Protein AF-A0A7T6VRD3-F1 (afdb_monomer_lite)

Foldseek 3Di:
DVPPVVVVVVVVVVVVVVVVQVVVLVVVVVVVVVVLVVQVVLLKEKEKEALFKAWCDFPNHGWAWDDPVVVLQFPPHPPRITMTMDRHQFRQKTWMWTDPPDPLVDPPPTDTDIDGDGGGGSWYKYWYWDDPDSHDIDIDIDTCRVVRPRPSDD

pLDDT: mean 72.75, std 12.34, range [33.41, 88.94]

Radius of gyration: 21.98 Å; chains: 1; bounding box: 69×28×55 Å

Secondary structure (DSSP, 8-state):
--HHHHHHHHHHHHHHHHHHHHHHHHHHHHHHHHHHHHHHHTT-EEEEE-TTEEEEEETTBPPEEPPHHHHTTBTTS-TT-EEEEES-SEEEEEEEEE-S-S--SS----PPEEEEEE--TT-EEEEEEEEEETTEEEEEEEE-TTT--B----

Sequence (154 aa):
MADSNIMNIISIAFVAILTIYAYSKYDKRHKERKRLSKIEDEKICYLFSNAYVNILSINGKIPVPMIKDDFDVFTKIPDKSKGYIFEYTNVLELKYQYVELHALKKSVQTDEITSIYTVKPGHVYYIYGEDKNDSELSLKFKDITKETKIKKGE

Structure (mmCIF, N/CA/C/O backbone):
data_AF-A0A7T6VRD3-F1
#
_entry.id   AF-A0A7T6VRD3-F1
#
loop_
_atom_site.group_PDB
_atom_site.id
_atom_site.type_symbol
_atom_site.label_atom_id
_atom_site.label_alt_id
_atom_site.label_comp_id
_atom_site.label_asym_id
_atom_site.label_entity_id
_atom_site.label_seq_id
_atom_site.pdbx_PDB_ins_code
_atom_site.Cartn_x
_atom_site.Cartn_y
_atom_site.Cartn_z
_atom_site.occupancy
_atom_site.B_iso_or_equiv
_atom_site.auth_seq_id
_atom_site.auth_comp_id
_atom_site.auth_asym_id
_atom_site.auth_atom_id
_atom_site.pdbx_PDB_model_num
ATOM 1 N N . MET A 1 1 ? 53.325 -15.157 -25.709 1.00 48.88 1 MET A N 1
ATOM 2 C CA . MET A 1 1 ? 52.532 -14.764 -26.905 1.00 48.88 1 MET A CA 1
ATOM 3 C C . MET A 1 1 ? 51.113 -15.347 -26.880 1.00 48.88 1 MET A C 1
ATOM 5 O O . MET A 1 1 ? 50.438 -15.319 -27.900 1.00 48.88 1 MET A O 1
ATOM 9 N N . ALA A 1 2 ? 50.616 -15.809 -25.725 1.00 51.41 2 ALA A N 1
ATOM 10 C CA . ALA A 1 2 ? 49.205 -16.175 -25.561 1.00 51.41 2 ALA A CA 1
ATOM 11 C C . ALA A 1 2 ? 48.356 -14.989 -25.045 1.00 51.41 2 ALA A C 1
ATOM 13 O O . ALA A 1 2 ? 47.147 -15.103 -24.892 1.00 51.41 2 ALA A O 1
ATOM 14 N N . ASP A 1 3 ? 48.971 -13.827 -24.813 1.00 54.84 3 ASP A N 1
ATOM 15 C CA . ASP A 1 3 ? 48.445 -12.868 -23.835 1.00 54.84 3 ASP A CA 1
ATOM 16 C C . ASP A 1 3 ? 47.630 -11.712 -24.436 1.00 54.84 3 ASP A C 1
ATOM 18 O O . ASP A 1 3 ? 46.764 -11.159 -23.768 1.00 54.84 3 ASP A O 1
ATOM 22 N N . SER A 1 4 ? 47.844 -11.364 -25.710 1.00 62.62 4 SER A N 1
ATOM 23 C CA . SER A 1 4 ? 47.163 -10.222 -26.352 1.00 62.62 4 SER A CA 1
ATOM 24 C C . SER A 1 4 ? 45.758 -10.575 -26.859 1.00 62.62 4 SER A C 1
ATOM 26 O O . SER A 1 4 ? 44.786 -9.871 -26.581 1.00 62.62 4 SER A O 1
ATOM 28 N N . ASN A 1 5 ? 45.613 -11.714 -27.543 1.00 67.12 5 ASN A N 1
ATOM 29 C CA . ASN A 1 5 ? 44.331 -12.115 -28.131 1.00 67.12 5 ASN A CA 1
ATOM 30 C C . ASN A 1 5 ? 43.301 -12.528 -27.071 1.00 67.12 5 ASN A C 1
ATOM 32 O O . ASN A 1 5 ? 42.126 -12.196 -27.207 1.00 67.12 5 ASN A O 1
ATOM 36 N N . ILE A 1 6 ? 43.732 -13.190 -25.992 1.00 72.12 6 ILE A N 1
ATOM 37 C CA . ILE A 1 6 ? 42.845 -13.573 -24.885 1.00 72.12 6 ILE A CA 1
ATOM 38 C C . ILE A 1 6 ? 42.374 -12.325 -24.117 1.00 72.12 6 ILE A C 1
ATOM 40 O O . ILE A 1 6 ? 41.178 -12.192 -23.856 1.00 72.12 6 ILE A O 1
ATOM 44 N N . MET A 1 7 ? 43.262 -11.361 -23.837 1.00 70.12 7 MET A N 1
ATOM 45 C CA . MET A 1 7 ? 42.871 -10.086 -23.214 1.00 70.12 7 MET A CA 1
ATOM 46 C C . MET A 1 7 ? 41.924 -9.251 -24.086 1.00 70.12 7 MET A C 1
ATOM 48 O O . MET A 1 7 ? 40.991 -8.643 -23.556 1.00 70.12 7 MET A O 1
ATOM 52 N N . ASN A 1 8 ? 42.102 -9.253 -25.410 1.00 73.62 8 ASN A N 1
ATOM 53 C CA . ASN A 1 8 ? 41.192 -8.566 -26.329 1.00 73.62 8 ASN A CA 1
ATOM 54 C C . ASN A 1 8 ? 39.789 -9.190 -26.319 1.00 73.62 8 ASN A C 1
ATOM 56 O O . ASN A 1 8 ? 38.796 -8.464 -26.265 1.00 73.62 8 ASN A O 1
ATOM 60 N N . ILE A 1 9 ? 39.691 -10.523 -26.298 1.00 79.56 9 ILE A N 1
ATOM 61 C CA . ILE A 1 9 ? 38.403 -11.231 -26.230 1.00 79.56 9 ILE A CA 1
ATOM 62 C C . ILE A 1 9 ? 37.687 -10.946 -24.902 1.00 79.56 9 ILE A C 1
ATOM 64 O O . ILE A 1 9 ? 36.496 -10.636 -24.904 1.00 79.56 9 ILE A O 1
ATOM 68 N N . ILE A 1 10 ? 38.408 -10.983 -23.776 1.00 79.56 10 ILE A N 1
ATOM 69 C CA . ILE A 1 10 ? 37.845 -10.662 -22.453 1.00 79.56 10 ILE A CA 1
ATOM 70 C C . ILE A 1 10 ? 37.359 -9.207 -22.404 1.00 79.56 10 ILE A C 1
ATOM 72 O O . ILE A 1 10 ? 36.267 -8.941 -21.903 1.00 79.56 10 ILE A O 1
ATOM 76 N N . SER A 1 11 ? 38.121 -8.270 -22.974 1.00 77.69 11 SER A N 1
ATOM 77 C CA . SER A 1 11 ? 37.747 -6.850 -23.014 1.00 77.69 11 SER A CA 1
ATOM 78 C C . SER A 1 11 ? 36.477 -6.610 -23.836 1.00 77.69 11 SER A C 1
ATOM 80 O O . SER A 1 11 ? 35.586 -5.884 -23.399 1.00 77.69 11 SER A O 1
ATOM 82 N N . ILE A 1 12 ? 36.346 -7.268 -24.992 1.00 82.75 12 ILE A N 1
ATOM 83 C CA . ILE A 1 12 ? 35.141 -7.187 -25.832 1.00 82.75 12 ILE A CA 1
ATOM 84 C C . ILE A 1 12 ? 33.927 -7.778 -25.101 1.00 82.75 12 ILE A C 1
ATOM 86 O O . ILE A 1 12 ? 32.861 -7.159 -25.080 1.00 82.75 12 ILE A O 1
ATOM 90 N N . ALA A 1 13 ? 34.087 -8.938 -24.456 1.00 82.38 13 ALA A N 1
ATOM 91 C CA . ALA A 1 13 ? 33.021 -9.565 -23.678 1.00 82.38 13 ALA A CA 1
ATOM 92 C C . ALA A 1 13 ? 32.569 -8.677 -22.505 1.00 82.38 13 ALA A C 1
ATOM 94 O O . ALA A 1 13 ? 31.371 -8.515 -22.275 1.00 82.38 13 ALA A O 1
ATOM 95 N N . PHE A 1 14 ? 33.512 -8.038 -21.809 1.00 85.19 14 PHE A N 1
ATOM 96 C CA . PHE A 1 14 ? 33.220 -7.116 -20.715 1.00 85.19 14 PHE A CA 1
ATOM 97 C C . PHE A 1 14 ? 32.409 -5.901 -21.185 1.00 85.19 14 PHE A C 1
ATOM 99 O O . PHE A 1 14 ? 31.392 -5.571 -20.575 1.00 85.19 14 PHE A O 1
ATOM 106 N N . VAL A 1 15 ? 32.795 -5.280 -22.306 1.00 86.81 15 VAL A N 1
ATOM 107 C CA . VAL A 1 15 ? 32.062 -4.145 -22.895 1.00 86.81 15 VAL A CA 1
ATOM 108 C C . VAL A 1 15 ? 30.662 -4.559 -23.350 1.00 86.81 15 VAL A C 1
ATOM 110 O O . VAL A 1 15 ? 29.703 -3.822 -23.117 1.00 86.81 15 VAL A O 1
ATOM 113 N N . ALA A 1 16 ? 30.503 -5.745 -23.941 1.00 83.12 16 ALA A N 1
ATOM 114 C CA . ALA A 1 16 ? 29.194 -6.246 -24.355 1.00 83.12 16 ALA A CA 1
ATOM 115 C C . ALA A 1 16 ? 28.259 -6.462 -23.150 1.00 83.12 16 ALA A C 1
ATOM 117 O O . ALA A 1 16 ? 27.119 -5.994 -23.165 1.00 83.12 16 ALA A O 1
ATOM 118 N N . ILE A 1 17 ? 28.758 -7.081 -22.073 1.00 86.12 17 ILE A N 1
ATOM 119 C CA . ILE A 1 17 ? 28.008 -7.275 -20.821 1.00 86.12 17 ILE A CA 1
ATOM 120 C C . ILE A 1 17 ? 27.611 -5.925 -20.211 1.00 86.12 17 ILE A C 1
ATOM 122 O O . ILE A 1 17 ? 26.452 -5.737 -19.840 1.00 86.12 17 ILE A O 1
ATOM 126 N N . LEU A 1 18 ? 28.536 -4.961 -20.162 1.00 85.69 18 LEU A N 1
ATOM 127 C CA . LEU A 1 18 ? 28.272 -3.607 -19.663 1.00 85.69 18 LEU A CA 1
ATOM 128 C C . LEU A 1 18 ? 27.200 -2.883 -20.478 1.00 85.69 18 LEU A C 1
ATOM 130 O O . LEU A 1 18 ? 26.347 -2.203 -19.912 1.00 85.69 18 LEU A O 1
ATOM 134 N N . THR A 1 19 ? 27.228 -3.047 -21.799 1.00 83.69 19 THR A N 1
ATOM 135 C CA . THR A 1 19 ? 26.274 -2.407 -22.710 1.00 83.69 19 THR A CA 1
ATOM 136 C C . THR A 1 19 ? 24.874 -3.003 -22.550 1.00 83.69 19 THR A C 1
ATOM 138 O O . THR A 1 19 ? 23.900 -2.259 -22.433 1.00 83.69 19 THR A O 1
ATOM 141 N N . ILE A 1 20 ? 24.763 -4.334 -22.461 1.00 84.00 20 ILE A N 1
ATOM 142 C CA . ILE A 1 20 ? 23.495 -5.039 -22.201 1.00 84.00 20 ILE A CA 1
ATOM 143 C C . ILE A 1 20 ? 22.928 -4.635 -20.836 1.00 84.00 20 ILE A C 1
ATOM 145 O O . ILE A 1 20 ? 21.739 -4.334 -20.711 1.00 84.00 20 ILE A O 1
ATOM 149 N N . TYR A 1 21 ? 23.785 -4.572 -19.818 1.00 78.88 21 TYR A N 1
ATOM 150 C CA . TYR A 1 21 ? 23.412 -4.127 -18.482 1.00 78.88 21 TYR A CA 1
ATOM 151 C C . TYR A 1 21 ? 22.907 -2.676 -18.482 1.00 78.88 21 TYR A C 1
ATOM 153 O O . TYR A 1 21 ? 21.831 -2.391 -17.953 1.00 78.88 21 TYR A O 1
ATOM 161 N N . ALA A 1 22 ? 23.625 -1.765 -19.146 1.00 75.88 22 ALA A N 1
ATOM 162 C CA . ALA A 1 22 ? 23.220 -0.368 -19.273 1.00 75.88 22 ALA A CA 1
ATOM 163 C C . ALA A 1 22 ? 21.878 -0.212 -20.010 1.00 75.88 22 ALA A C 1
ATOM 165 O O . ALA A 1 22 ? 21.032 0.573 -19.577 1.00 75.88 22 ALA A O 1
ATOM 166 N N . TYR A 1 23 ? 21.654 -0.982 -21.080 1.00 77.62 23 TYR A N 1
ATOM 167 C CA . TYR A 1 23 ? 20.402 -0.961 -21.838 1.00 77.62 23 TYR A CA 1
ATOM 168 C C . TYR A 1 23 ? 19.214 -1.475 -21.013 1.00 77.62 23 TYR A C 1
ATOM 170 O O . TYR A 1 23 ? 18.180 -0.811 -20.935 1.00 77.62 23 TYR A O 1
ATOM 178 N N . SER A 1 24 ? 19.380 -2.603 -20.317 1.00 70.88 24 SER A N 1
ATOM 179 C CA . SER A 1 24 ? 18.368 -3.162 -19.408 1.00 70.88 24 SER A CA 1
ATOM 180 C C . SER A 1 24 ? 17.965 -2.159 -18.317 1.00 70.88 24 SER A C 1
ATOM 182 O O . SER A 1 24 ? 16.782 -1.905 -18.066 1.00 70.88 24 SER A O 1
ATOM 184 N N . LYS A 1 25 ? 18.960 -1.491 -17.725 1.00 69.94 25 LYS A N 1
ATOM 185 C CA . LYS A 1 25 ? 18.766 -0.441 -16.720 1.00 69.94 25 LYS A CA 1
ATOM 186 C C . LYS A 1 25 ? 18.027 0.781 -17.276 1.00 69.94 25 LYS A C 1
ATOM 188 O O . LYS A 1 25 ? 17.242 1.401 -16.554 1.00 69.94 25 LYS A O 1
ATOM 193 N N . TYR A 1 26 ? 18.272 1.144 -18.536 1.00 75.00 26 TYR A N 1
ATOM 194 C CA . TYR A 1 26 ? 17.609 2.263 -19.205 1.00 75.00 26 TYR A CA 1
ATOM 195 C C . TYR A 1 26 ? 16.128 1.975 -19.492 1.00 75.00 26 TYR A C 1
ATOM 197 O O . TYR A 1 26 ? 15.276 2.771 -19.092 1.00 75.00 26 TYR A O 1
ATOM 205 N N . ASP A 1 27 ? 15.804 0.831 -20.107 1.00 74.94 27 ASP A N 1
ATOM 206 C CA . ASP A 1 27 ? 14.417 0.444 -20.422 1.00 74.94 27 ASP A CA 1
ATOM 207 C C . ASP A 1 27 ? 13.551 0.370 -19.151 1.00 74.94 27 ASP A C 1
ATOM 209 O O . ASP A 1 27 ? 12.445 0.917 -19.091 1.00 74.94 27 ASP A O 1
ATOM 213 N N . LYS A 1 28 ? 14.110 -0.191 -18.070 1.00 59.72 28 LYS A N 1
ATOM 214 C CA . LYS A 1 28 ? 13.456 -0.243 -16.757 1.00 59.72 28 LYS A CA 1
ATOM 215 C C . LYS A 1 28 ? 13.123 1.152 -16.209 1.00 59.72 28 LYS A C 1
ATOM 217 O O . LYS A 1 28 ? 11.994 1.385 -15.779 1.00 59.72 28 LYS A O 1
ATOM 222 N N . ARG A 1 29 ? 14.063 2.105 -16.280 1.00 62.47 29 ARG A N 1
ATOM 223 C CA . ARG A 1 29 ? 13.857 3.500 -15.828 1.00 62.47 29 ARG A CA 1
ATOM 224 C C . ARG A 1 29 ? 12.836 4.255 -16.681 1.00 62.47 29 ARG A C 1
ATOM 226 O O . ARG A 1 29 ? 12.087 5.076 -16.153 1.00 62.47 29 ARG A O 1
ATOM 233 N N . HIS A 1 30 ? 12.798 4.003 -17.989 1.00 71.25 30 HIS A N 1
ATOM 234 C CA . HIS A 1 30 ? 11.825 4.630 -18.882 1.00 71.25 30 HIS A CA 1
ATOM 235 C C . HIS A 1 30 ? 10.398 4.130 -18.595 1.00 71.25 30 HIS A C 1
ATOM 237 O O . HIS A 1 30 ? 9.467 4.930 -18.487 1.00 71.25 30 HIS A O 1
ATOM 243 N N . LYS A 1 31 ? 10.229 2.817 -18.386 1.00 63.91 31 LYS A N 1
ATOM 244 C CA . LYS A 1 31 ? 8.955 2.214 -17.960 1.00 63.91 31 LYS A CA 1
ATOM 245 C C . LYS A 1 31 ? 8.492 2.739 -16.598 1.00 63.91 31 LYS A C 1
ATOM 247 O O . LYS A 1 31 ? 7.319 3.064 -16.451 1.00 63.91 31 LYS A O 1
ATOM 252 N N . GLU A 1 32 ? 9.405 2.895 -15.639 1.00 57.84 32 GLU A N 1
ATOM 253 C CA . GLU A 1 32 ? 9.122 3.448 -14.307 1.00 57.84 32 GLU A CA 1
ATOM 254 C C . GLU A 1 32 ? 8.623 4.898 -14.366 1.00 57.84 32 GLU A C 1
ATOM 256 O O . GLU A 1 32 ? 7.583 5.207 -13.790 1.00 57.84 32 GLU A O 1
ATOM 261 N N . ARG A 1 33 ? 9.301 5.782 -15.114 1.00 65.75 33 ARG A N 1
ATOM 262 C CA . ARG A 1 33 ? 8.838 7.168 -15.314 1.00 65.75 33 ARG A CA 1
ATOM 263 C C . ARG A 1 33 ? 7.472 7.227 -15.984 1.00 65.75 33 ARG A C 1
ATOM 265 O O . ARG A 1 33 ? 6.625 7.998 -15.553 1.00 65.75 33 ARG A O 1
ATOM 272 N N . LYS A 1 34 ? 7.243 6.398 -17.007 1.00 69.12 34 LYS A N 1
ATOM 273 C CA . LYS A 1 34 ? 5.940 6.309 -17.676 1.00 69.12 34 LYS A CA 1
ATOM 274 C C . LYS A 1 34 ? 4.851 5.813 -16.720 1.00 69.12 34 LYS A C 1
ATOM 276 O O . LYS A 1 34 ? 3.730 6.299 -16.789 1.00 69.12 34 LYS A O 1
ATOM 281 N N . ARG A 1 35 ? 5.180 4.888 -15.808 1.00 63.12 35 ARG A N 1
ATOM 282 C CA . ARG A 1 35 ? 4.263 4.415 -14.763 1.00 63.12 35 ARG A CA 1
ATOM 283 C C . ARG A 1 35 ? 3.969 5.511 -13.739 1.00 63.12 35 ARG A C 1
ATOM 285 O O . ARG A 1 35 ? 2.804 5.728 -13.464 1.00 63.12 35 ARG A O 1
ATOM 292 N N . LEU A 1 36 ? 4.979 6.214 -13.217 1.00 60.19 36 LEU A N 1
ATOM 293 C CA . LEU A 1 36 ? 4.793 7.333 -12.278 1.00 60.19 36 LEU A CA 1
ATOM 294 C C . LEU A 1 36 ? 3.994 8.482 -12.899 1.00 60.19 36 LEU A C 1
ATOM 296 O O . LEU A 1 36 ? 3.086 8.980 -12.251 1.00 60.19 36 LEU A O 1
ATOM 300 N N . SER A 1 37 ? 4.252 8.814 -14.168 1.00 66.31 37 SER A N 1
ATOM 301 C CA . SER A 1 37 ? 3.412 9.744 -14.933 1.00 66.31 37 SER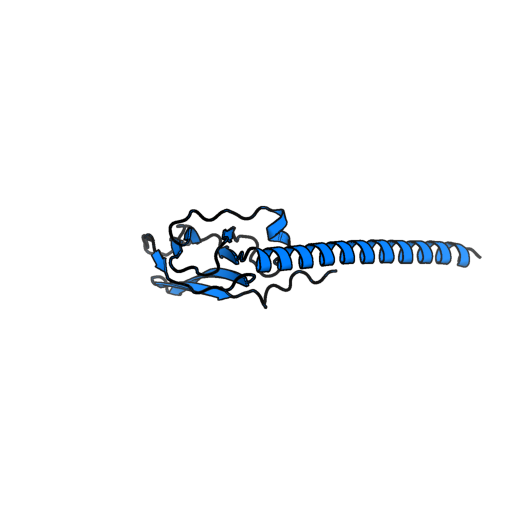 A CA 1
ATOM 302 C C . SER A 1 37 ? 1.981 9.234 -14.988 1.00 66.31 37 SER A C 1
ATOM 304 O O . SER A 1 37 ? 1.088 9.928 -14.542 1.00 66.31 37 SER A O 1
ATOM 306 N N . LYS A 1 38 ? 1.763 7.981 -15.410 1.00 68.75 38 LYS A N 1
ATOM 307 C CA . LYS A 1 38 ? 0.424 7.381 -15.447 1.00 68.75 38 LYS A CA 1
ATOM 308 C C . LYS A 1 38 ? -0.264 7.413 -14.076 1.00 68.75 38 LYS A C 1
ATOM 310 O O . LYS A 1 38 ? -1.455 7.648 -14.011 1.00 68.75 38 LYS A O 1
ATOM 315 N N . ILE A 1 39 ? 0.468 7.206 -12.986 1.00 66.69 39 ILE A N 1
ATOM 316 C CA . ILE A 1 39 ? -0.048 7.251 -11.610 1.00 66.69 39 ILE A CA 1
ATOM 317 C C . ILE A 1 39 ? -0.428 8.676 -11.196 1.00 66.69 39 ILE A C 1
ATOM 319 O O . ILE A 1 39 ? -1.446 8.857 -10.536 1.00 66.69 39 ILE A O 1
ATOM 323 N N . GLU A 1 40 ? 0.378 9.676 -11.549 1.00 66.12 40 GLU A N 1
ATOM 324 C CA . GLU A 1 40 ? 0.062 11.088 -11.311 1.00 66.12 40 GLU A CA 1
ATOM 325 C C . GLU A 1 40 ? -1.123 11.541 -12.181 1.00 66.12 40 GLU A C 1
ATOM 327 O O . GLU A 1 40 ? -2.046 12.180 -11.673 1.00 66.12 40 GLU A O 1
ATOM 332 N N . ASP A 1 41 ? -1.141 11.126 -13.449 1.00 73.25 41 ASP A N 1
ATOM 333 C CA . ASP A 1 41 ? -2.184 11.403 -14.439 1.00 73.25 41 ASP A CA 1
ATOM 334 C C . ASP A 1 41 ? -3.522 10.754 -14.035 1.00 73.25 41 ASP A C 1
ATOM 336 O O . ASP A 1 41 ? -4.573 11.396 -14.066 1.00 73.25 41 ASP A O 1
ATOM 340 N N . GLU A 1 42 ? -3.484 9.493 -13.592 1.00 73.75 42 GLU A N 1
ATOM 341 C CA . GLU A 1 42 ? -4.647 8.709 -13.147 1.00 73.75 42 GLU A CA 1
ATOM 342 C C . GLU A 1 42 ? -4.935 8.863 -11.643 1.00 73.75 42 GLU A C 1
ATOM 344 O O 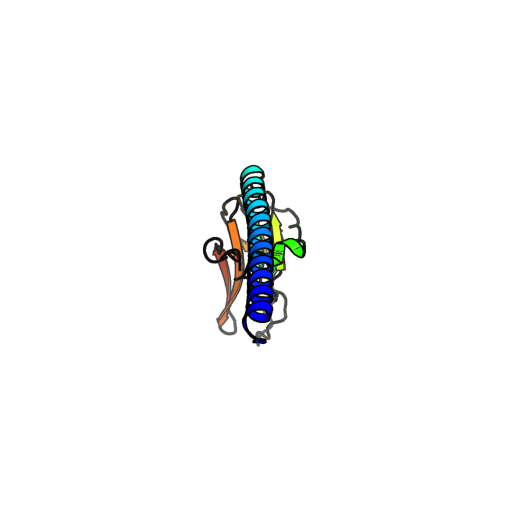. GLU A 1 42 ? -5.902 8.299 -11.139 1.00 73.75 42 GLU A O 1
ATOM 349 N N . LYS A 1 43 ? -4.133 9.659 -10.922 1.00 73.69 43 LYS A N 1
ATOM 350 C CA . LYS A 1 43 ? -4.281 9.988 -9.491 1.00 73.69 43 LYS A CA 1
ATOM 351 C C . LYS A 1 43 ? -4.333 8.779 -8.544 1.00 73.69 43 LYS A C 1
ATOM 353 O O . LYS A 1 43 ? -5.005 8.811 -7.511 1.00 73.69 43 LYS A O 1
ATOM 358 N N . ILE A 1 44 ? -3.568 7.742 -8.863 1.00 78.25 44 ILE A N 1
ATOM 359 C CA . ILE A 1 44 ? -3.511 6.484 -8.111 1.00 78.25 44 ILE A CA 1
ATOM 360 C C . ILE A 1 44 ? -2.604 6.633 -6.880 1.00 78.25 44 ILE A C 1
ATOM 362 O O . ILE A 1 44 ? -1.598 7.343 -6.906 1.00 78.25 44 ILE A O 1
ATOM 366 N N . CYS A 1 45 ? -2.932 5.943 -5.792 1.00 81.25 45 CYS A N 1
ATOM 367 C CA . CYS A 1 45 ? -2.109 5.867 -4.592 1.00 81.25 45 CYS A CA 1
ATOM 368 C C . CYS A 1 45 ? -1.990 4.415 -4.093 1.00 81.25 45 CYS A C 1
ATOM 370 O O . CYS A 1 45 ? -2.809 3.549 -4.415 1.00 81.25 45 CYS A O 1
ATOM 372 N N . TYR A 1 46 ? -0.921 4.139 -3.342 1.00 82.88 46 TYR A N 1
ATOM 373 C CA . TYR A 1 46 ? -0.542 2.789 -2.921 1.00 82.88 46 TYR A CA 1
ATOM 374 C C . TYR A 1 46 ? -0.513 2.669 -1.403 1.00 82.88 46 TYR A C 1
ATOM 376 O O . TYR A 1 46 ? 0.040 3.530 -0.713 1.00 82.88 46 TYR A O 1
ATOM 384 N N . LEU A 1 47 ? -1.071 1.575 -0.886 1.00 87.00 47 LEU A N 1
ATOM 385 C CA . LEU A 1 47 ? -1.061 1.254 0.536 1.00 87.00 47 LEU A CA 1
ATOM 386 C C . LEU A 1 47 ? -0.503 -0.146 0.754 1.00 87.00 47 LEU A C 1
ATOM 388 O O . LEU A 1 47 ? -1.058 -1.131 0.282 1.00 87.00 47 LEU A O 1
ATOM 392 N N . PHE A 1 48 ? 0.560 -0.238 1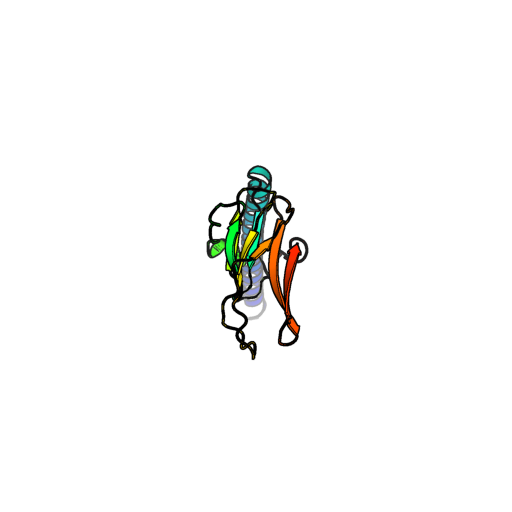.536 1.00 88.25 48 PHE A N 1
ATOM 393 C CA . PHE A 1 48 ? 1.118 -1.498 1.992 1.00 88.25 48 PHE A CA 1
ATOM 394 C C . PHE A 1 48 ? 0.806 -1.708 3.458 1.00 88.25 48 PHE A C 1
ATOM 396 O O . PHE A 1 48 ? 0.955 -0.793 4.253 1.00 88.25 48 PHE A O 1
ATOM 403 N N . SER A 1 49 ? 0.414 -2.921 3.810 1.00 86.81 49 SER A N 1
ATOM 404 C CA . SER A 1 49 ? 0.068 -3.344 5.163 1.00 86.81 49 SER A CA 1
ATOM 405 C C . SER A 1 49 ? 0.989 -4.463 5.613 1.00 86.81 49 SER A C 1
ATOM 407 O O . SER A 1 49 ? 1.374 -5.318 4.811 1.00 86.81 49 SER A O 1
ATOM 409 N N . ASN A 1 50 ? 1.349 -4.470 6.893 1.00 84.62 50 ASN A N 1
ATOM 410 C CA . ASN A 1 50 ? 2.026 -5.622 7.477 1.00 84.62 50 ASN A CA 1
ATOM 411 C C . ASN A 1 50 ? 1.124 -6.882 7.402 1.00 84.62 50 ASN A C 1
ATOM 413 O O . ASN A 1 50 ? -0.087 -6.791 7.209 1.00 84.62 50 ASN A O 1
ATOM 417 N N . ALA A 1 51 ? 1.700 -8.074 7.590 1.00 79.25 51 ALA A N 1
ATOM 418 C CA . ALA A 1 51 ? 0.936 -9.331 7.577 1.00 79.25 51 ALA A CA 1
ATOM 419 C C . ALA A 1 51 ? -0.181 -9.399 8.639 1.00 79.25 51 ALA A C 1
ATOM 421 O O . ALA A 1 51 ? -1.075 -10.238 8.540 1.00 79.25 51 ALA A O 1
ATOM 422 N N . TYR A 1 52 ? -0.095 -8.548 9.662 1.00 77.94 52 TYR A N 1
ATOM 423 C CA . TYR A 1 52 ? -0.970 -8.541 10.828 1.00 77.94 52 TYR A CA 1
ATOM 424 C C . TYR A 1 52 ? -2.184 -7.630 10.660 1.00 77.94 52 TYR A C 1
ATOM 426 O O . TYR A 1 52 ? -3.064 -7.662 11.507 1.00 77.94 52 TYR A O 1
ATOM 434 N N . VAL A 1 53 ? -2.244 -6.814 9.609 1.00 81.69 53 VAL A N 1
ATOM 435 C CA . VAL A 1 53 ? -3.356 -5.901 9.343 1.00 81.69 53 VAL A CA 1
ATOM 436 C C . VAL A 1 53 ? -4.066 -6.367 8.080 1.00 81.69 53 VAL A C 1
ATOM 438 O O . VAL A 1 53 ? -3.469 -6.488 7.011 1.00 81.69 53 VAL A O 1
ATOM 441 N N . ASN A 1 54 ? -5.365 -6.626 8.196 1.00 85.50 54 ASN A N 1
ATOM 442 C CA . ASN A 1 54 ? -6.233 -6.921 7.069 1.00 85.50 54 ASN A CA 1
ATOM 443 C C . ASN A 1 54 ? -7.065 -5.681 6.728 1.00 85.50 54 ASN A C 1
ATOM 445 O O . ASN A 1 54 ? -7.868 -5.228 7.542 1.00 85.50 54 ASN A O 1
ATOM 449 N N . ILE A 1 55 ? -6.871 -5.134 5.528 1.00 87.50 55 ILE A N 1
ATOM 450 C CA . ILE A 1 55 ? -7.638 -3.983 5.044 1.00 87.50 55 ILE A CA 1
ATOM 451 C C . ILE A 1 55 ? -8.972 -4.486 4.494 1.00 87.50 55 ILE A C 1
ATOM 453 O O . ILE A 1 55 ? -8.996 -5.265 3.545 1.00 87.50 55 ILE A O 1
ATOM 457 N N . LEU A 1 56 ? -10.073 -4.035 5.092 1.00 88.81 56 LEU A N 1
ATOM 458 C CA . LEU A 1 56 ? -11.432 -4.429 4.722 1.00 88.81 56 LEU A CA 1
ATOM 459 C C . LEU A 1 56 ? -11.993 -3.510 3.636 1.00 88.81 56 LEU A C 1
ATOM 461 O O . LEU A 1 56 ? -12.527 -3.978 2.633 1.00 88.81 56 LEU A O 1
ATOM 465 N N . SER A 1 57 ? -11.860 -2.193 3.820 1.00 88.94 57 SER A N 1
ATOM 466 C CA . SER A 1 57 ? -12.293 -1.213 2.822 1.00 88.94 57 SER A CA 1
ATOM 467 C C . SER A 1 57 ? -11.547 0.117 2.935 1.00 88.94 57 SER A C 1
ATOM 469 O O . SER A 1 57 ? -11.014 0.466 3.990 1.00 88.94 57 SER A O 1
ATOM 471 N N . ILE A 1 58 ? -11.535 0.864 1.832 1.00 85.31 58 ILE A N 1
ATOM 472 C CA . ILE A 1 58 ? -11.006 2.225 1.719 1.00 85.31 5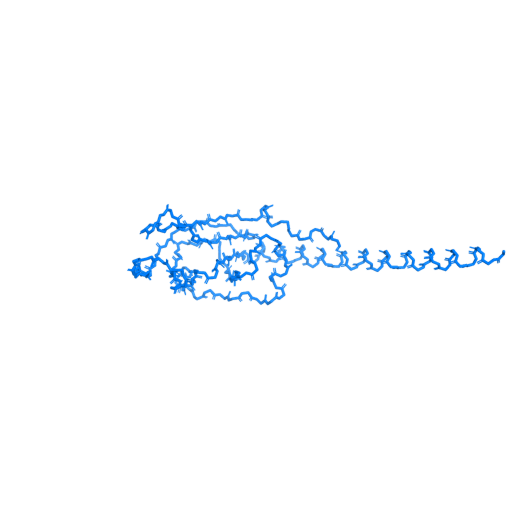8 ILE A CA 1
ATOM 473 C C . ILE A 1 58 ? -12.118 3.093 1.120 1.00 85.31 58 ILE A C 1
ATOM 475 O O . ILE A 1 58 ? -12.540 2.862 -0.012 1.00 85.31 58 ILE A O 1
ATOM 479 N N . ASN A 1 59 ? -12.618 4.076 1.868 1.00 85.62 59 ASN A N 1
ATOM 480 C CA . ASN A 1 59 ? -13.779 4.911 1.536 1.00 85.62 59 ASN A CA 1
ATOM 481 C C . ASN A 1 59 ? -15.008 4.085 1.119 1.00 85.62 59 ASN A C 1
ATOM 483 O O . ASN A 1 59 ? -15.639 4.369 0.099 1.00 85.62 59 ASN A O 1
ATOM 487 N N . GLY A 1 60 ? -15.282 2.996 1.841 1.00 84.38 60 GLY A N 1
ATOM 488 C CA . GLY A 1 60 ? -16.372 2.068 1.528 1.00 84.38 60 GLY A CA 1
ATOM 489 C C . GLY A 1 60 ? -16.167 1.211 0.271 1.00 84.38 60 GLY A C 1
ATOM 490 O O . GLY A 1 60 ? -17.059 0.446 -0.087 1.00 84.38 60 GLY A O 1
ATOM 491 N N . LYS A 1 61 ? -15.013 1.299 -0.406 1.00 85.88 61 LYS A N 1
ATOM 492 C CA . LYS A 1 61 ? -14.666 0.458 -1.563 1.00 85.88 61 LYS A CA 1
ATOM 493 C C . LYS A 1 61 ? -13.724 -0.671 -1.164 1.00 85.88 61 LYS A C 1
ATOM 495 O O . LYS A 1 61 ? -12.863 -0.500 -0.302 1.00 85.88 61 LYS A O 1
ATOM 500 N N . ILE A 1 62 ? -13.860 -1.812 -1.836 1.00 85.25 62 ILE A N 1
ATOM 501 C CA . ILE A 1 62 ? -12.957 -2.952 -1.661 1.00 85.25 62 ILE A CA 1
ATOM 502 C C . ILE A 1 62 ? -11.617 -2.604 -2.326 1.00 85.25 62 ILE A C 1
ATOM 504 O O . ILE A 1 62 ? -11.604 -2.328 -3.529 1.00 85.25 62 ILE A O 1
ATOM 508 N N . PRO A 1 63 ? -10.497 -2.579 -1.582 1.00 84.75 63 PRO A N 1
ATOM 509 C CA . PRO A 1 63 ? -9.194 -2.299 -2.163 1.00 84.75 63 PRO A CA 1
ATOM 510 C C . PRO A 1 63 ? -8.760 -3.445 -3.076 1.00 84.75 63 PRO A C 1
ATOM 512 O O . PRO A 1 63 ? -8.987 -4.619 -2.779 1.00 84.75 63 PRO A O 1
ATOM 515 N N . VAL A 1 64 ? -8.087 -3.109 -4.174 1.00 85.12 64 VAL A N 1
ATOM 516 C CA . VAL A 1 64 ? -7.584 -4.112 -5.113 1.00 85.12 64 VAL A CA 1
ATOM 517 C C . VAL A 1 64 ? -6.169 -4.511 -4.695 1.00 85.12 64 VAL A C 1
ATOM 519 O O . VAL A 1 64 ? -5.316 -3.629 -4.547 1.00 85.12 64 VAL A O 1
ATOM 522 N N . PRO A 1 65 ? -5.883 -5.809 -4.487 1.00 84.31 65 PRO A N 1
ATOM 523 C CA . PRO A 1 65 ? -4.526 -6.269 -4.233 1.00 84.31 65 PRO A CA 1
ATOM 524 C C . PRO A 1 65 ? -3.601 -5.926 -5.401 1.00 84.31 65 PRO A C 1
ATOM 526 O O . PRO A 1 65 ? -3.979 -6.041 -6.566 1.00 84.31 65 PRO A O 1
ATOM 529 N N . MET A 1 66 ? -2.367 -5.546 -5.092 1.00 78.25 66 MET A N 1
ATOM 530 C CA . MET A 1 66 ? -1.334 -5.356 -6.110 1.00 78.25 66 MET A CA 1
ATOM 531 C C . MET A 1 66 ? -0.971 -6.682 -6.783 1.00 78.25 66 MET A C 1
ATOM 533 O O . MET A 1 66 ? -0.943 -7.729 -6.132 1.00 78.25 66 MET A O 1
ATOM 537 N N . ILE A 1 67 ? -0.646 -6.640 -8.076 1.00 73.62 67 ILE A N 1
ATOM 538 C CA . ILE A 1 67 ? -0.077 -7.796 -8.778 1.00 73.62 67 ILE A CA 1
ATOM 539 C C . ILE A 1 67 ? 1.424 -7.908 -8.480 1.00 73.62 67 ILE A C 1
ATOM 541 O O . ILE A 1 67 ? 2.080 -6.924 -8.142 1.00 73.62 67 ILE A O 1
ATOM 545 N N . LYS A 1 68 ? 1.978 -9.123 -8.582 1.00 60.53 68 LYS A N 1
ATOM 546 C CA . LYS A 1 68 ? 3.356 -9.451 -8.163 1.00 60.53 68 LYS A CA 1
ATOM 547 C C . LYS A 1 68 ? 4.419 -8.526 -8.775 1.00 60.53 68 LYS A C 1
ATOM 549 O O . LYS A 1 68 ? 5.308 -8.079 -8.060 1.00 60.53 68 LYS A O 1
ATOM 554 N N . ASP A 1 69 ? 4.271 -8.174 -10.049 1.00 62.28 69 ASP A N 1
ATOM 555 C CA . ASP A 1 69 ? 5.199 -7.286 -10.765 1.00 62.28 69 ASP A CA 1
ATOM 556 C C . ASP A 1 69 ? 5.252 -5.866 -10.171 1.00 62.28 69 ASP A C 1
ATOM 558 O O . ASP A 1 69 ? 6.236 -5.144 -10.346 1.00 62.28 69 ASP A O 1
ATOM 562 N N . ASP A 1 70 ? 4.219 -5.458 -9.430 1.00 60.06 70 ASP A N 1
ATOM 563 C CA . ASP A 1 70 ? 4.186 -4.156 -8.780 1.00 60.06 70 ASP A CA 1
ATOM 564 C C . ASP A 1 70 ? 4.932 -4.125 -7.436 1.00 60.06 70 ASP A C 1
ATOM 566 O O . ASP A 1 70 ? 5.330 -3.039 -7.005 1.00 60.06 70 ASP A O 1
ATOM 570 N N . PHE A 1 71 ? 5.150 -5.278 -6.786 1.00 60.16 71 PHE A N 1
ATOM 571 C CA . PHE A 1 71 ? 5.830 -5.380 -5.485 1.00 60.16 71 PHE A CA 1
ATOM 572 C C . PHE A 1 71 ? 7.340 -5.155 -5.587 1.00 60.16 71 PHE A C 1
ATOM 574 O O . PHE A 1 71 ? 7.916 -4.454 -4.753 1.00 60.16 71 PHE A O 1
ATOM 581 N N . ASP A 1 72 ? 7.973 -5.693 -6.633 1.00 62.41 72 ASP A N 1
ATOM 582 C CA . ASP A 1 72 ? 9.438 -5.734 -6.791 1.00 62.41 72 ASP A CA 1
ATOM 583 C C . ASP A 1 72 ? 10.093 -4.344 -6.910 1.00 62.41 72 ASP A C 1
ATOM 585 O O . ASP A 1 72 ? 11.320 -4.190 -6.871 1.00 62.41 72 ASP A O 1
ATOM 589 N N . VAL A 1 73 ? 9.273 -3.304 -7.054 1.00 62.69 73 VAL A N 1
ATOM 590 C CA . VAL A 1 73 ? 9.694 -1.910 -7.195 1.00 62.69 73 VAL A CA 1
ATOM 591 C C . VAL A 1 73 ? 10.031 -1.275 -5.840 1.00 62.69 73 VAL A C 1
ATOM 593 O O . VAL A 1 73 ? 10.863 -0.363 -5.773 1.00 62.69 73 VAL A O 1
ATOM 596 N N . PHE A 1 74 ? 9.442 -1.758 -4.743 1.00 67.81 74 PHE A N 1
ATOM 597 C CA . PHE A 1 74 ? 9.525 -1.098 -3.442 1.00 67.81 74 PHE A CA 1
ATOM 598 C C . PHE A 1 74 ? 10.489 -1.807 -2.484 1.00 67.81 74 PHE A C 1
ATOM 600 O O . PHE A 1 74 ? 10.154 -2.749 -1.780 1.00 67.81 74 PHE A O 1
ATOM 607 N N . THR A 1 75 ? 11.712 -1.292 -2.404 1.00 63.84 75 THR A N 1
ATOM 608 C CA . THR A 1 75 ? 12.836 -1.938 -1.696 1.00 63.84 75 THR A CA 1
ATOM 609 C C . THR A 1 75 ? 12.789 -1.886 -0.170 1.00 63.84 75 THR A C 1
ATOM 611 O O . THR A 1 75 ? 13.590 -2.548 0.481 1.00 63.84 75 THR A O 1
ATOM 614 N N . LYS A 1 76 ? 11.912 -1.062 0.409 1.00 67.00 76 LYS A N 1
ATOM 615 C CA . LYS A 1 76 ? 11.814 -0.862 1.865 1.00 67.00 76 LYS A CA 1
ATOM 616 C C . LYS A 1 76 ? 10.588 -1.498 2.498 1.00 67.00 76 LYS A C 1
ATOM 618 O O . LYS A 1 76 ? 10.351 -1.320 3.690 1.00 67.00 76 LYS A O 1
ATOM 623 N N . ILE A 1 77 ? 9.799 -2.193 1.698 1.00 70.12 77 ILE A N 1
ATOM 624 C CA . ILE A 1 77 ? 8.591 -2.840 2.176 1.00 70.12 77 ILE A CA 1
ATOM 625 C C . ILE A 1 77 ? 9.001 -4.195 2.739 1.00 70.12 77 ILE A C 1
ATOM 627 O O . ILE A 1 77 ? 9.700 -4.930 2.047 1.00 70.12 77 ILE A O 1
ATOM 631 N N . PRO A 1 78 ? 8.624 -4.532 3.983 1.00 72.62 78 PRO A N 1
ATOM 632 C CA . PRO A 1 78 ? 8.970 -5.826 4.556 1.00 72.62 78 PRO A CA 1
ATOM 633 C C . PRO A 1 78 ? 8.417 -6.984 3.720 1.00 72.62 78 PRO A C 1
ATOM 635 O O . PRO A 1 78 ? 7.261 -6.929 3.300 1.00 72.62 78 PRO A O 1
ATOM 638 N N . ASP A 1 79 ? 9.197 -8.057 3.568 1.00 70.75 79 ASP A N 1
ATOM 639 C CA . ASP A 1 79 ? 8.909 -9.196 2.673 1.00 70.75 79 ASP A CA 1
ATOM 640 C C . ASP A 1 79 ? 7.561 -9.893 2.930 1.00 70.75 79 ASP A C 1
ATOM 642 O O . ASP A 1 79 ? 7.013 -10.549 2.050 1.00 70.75 79 ASP A O 1
ATOM 646 N N . LYS A 1 80 ? 7.006 -9.759 4.141 1.00 74.38 80 LYS A N 1
ATOM 647 C CA . LYS A 1 80 ? 5.719 -10.357 4.538 1.00 74.38 80 LYS A CA 1
ATOM 648 C C . LYS A 1 80 ? 4.529 -9.392 4.420 1.00 74.38 80 LYS A C 1
ATOM 650 O O . LYS A 1 80 ? 3.471 -9.661 4.980 1.00 74.38 80 LYS A O 1
ATOM 655 N N . SER A 1 81 ? 4.689 -8.255 3.751 1.00 78.75 81 SER A N 1
ATOM 656 C CA . SER A 1 81 ? 3.632 -7.241 3.630 1.00 78.75 81 SER A CA 1
ATOM 657 C C . SER A 1 81 ? 2.682 -7.527 2.466 1.00 78.75 81 SER A C 1
ATOM 659 O O . SER A 1 81 ? 3.078 -8.094 1.450 1.00 78.75 81 SER A O 1
ATOM 661 N N . LYS A 1 82 ? 1.432 -7.071 2.580 1.00 82.25 82 LYS A N 1
ATOM 662 C CA . LYS A 1 82 ? 0.445 -7.060 1.488 1.00 82.25 82 LYS A CA 1
ATOM 663 C C . LYS A 1 82 ? 0.307 -5.646 0.927 1.00 82.25 82 LYS A C 1
ATOM 665 O O . LYS A 1 82 ? 0.236 -4.697 1.702 1.00 82.25 82 LYS A O 1
ATOM 670 N N . GLY A 1 83 ? 0.249 -5.505 -0.394 1.00 85.31 83 GLY A N 1
ATOM 671 C CA . GLY A 1 83 ? 0.067 -4.229 -1.094 1.00 85.31 83 GLY A CA 1
ATOM 672 C C . GLY A 1 83 ? -1.325 -4.095 -1.706 1.00 85.31 83 GLY A C 1
ATOM 673 O O . GLY A 1 83 ? -1.878 -5.076 -2.205 1.00 85.31 83 GLY A O 1
ATOM 674 N N . TYR A 1 84 ? -1.859 -2.876 -1.703 1.00 86.00 84 TYR A N 1
ATOM 675 C CA . TYR A 1 84 ? -3.143 -2.499 -2.285 1.00 86.00 84 TYR A CA 1
ATOM 676 C C . TYR A 1 84 ? -3.007 -1.246 -3.158 1.00 86.00 84 TYR A C 1
ATOM 678 O O . TYR A 1 84 ? -2.269 -0.314 -2.823 1.00 86.00 84 TYR A O 1
ATOM 686 N N . ILE A 1 85 ? -3.763 -1.219 -4.257 1.00 79.75 85 ILE A N 1
ATOM 687 C CA . ILE A 1 85 ? -3.944 -0.060 -5.137 1.00 79.75 85 ILE A CA 1
ATOM 688 C C . ILE A 1 85 ? -5.282 0.596 -4.839 1.00 79.75 85 ILE A C 1
ATOM 690 O O . ILE A 1 85 ? -6.292 -0.080 -4.624 1.00 79.75 85 ILE A O 1
ATOM 694 N N . PHE A 1 86 ? -5.296 1.923 -4.892 1.00 80.81 86 PHE A N 1
ATOM 695 C CA . PHE A 1 86 ? -6.530 2.684 -4.890 1.00 80.81 86 PHE A CA 1
ATOM 696 C C . PHE A 1 86 ? -6.443 3.895 -5.822 1.00 80.81 86 PHE A C 1
ATOM 698 O O . PHE A 1 86 ? -5.421 4.566 -5.923 1.00 80.81 86 PHE A O 1
ATOM 705 N N . GLU A 1 87 ? -7.541 4.172 -6.518 1.00 71.19 87 GLU A N 1
ATOM 706 C CA . GLU A 1 87 ? -7.612 5.145 -7.621 1.00 71.19 87 GLU A CA 1
ATOM 707 C C . GLU A 1 87 ? -7.859 6.594 -7.164 1.00 71.19 87 GLU A C 1
ATOM 709 O O . GLU A 1 87 ? -8.068 7.484 -7.983 1.00 71.19 87 GLU A O 1
ATOM 714 N N . TYR A 1 88 ? -7.894 6.848 -5.854 1.00 68.62 88 TYR A N 1
ATOM 715 C CA . TYR A 1 88 ? -8.303 8.142 -5.304 1.00 68.62 88 TYR A CA 1
ATOM 716 C C . TYR A 1 88 ? -7.295 8.674 -4.298 1.00 68.62 88 TYR A C 1
ATOM 718 O O . TYR A 1 88 ? -6.667 7.934 -3.560 1.00 68.62 88 TYR A O 1
ATOM 726 N N . THR A 1 89 ? -7.180 9.991 -4.201 1.00 66.81 89 THR A N 1
ATOM 727 C CA . THR A 1 89 ? -6.105 10.640 -3.442 1.00 66.81 89 THR A CA 1
ATOM 728 C C . THR A 1 89 ? -6.442 10.950 -1.996 1.00 66.81 89 THR A C 1
ATOM 730 O O . THR A 1 89 ? -5.582 11.425 -1.276 1.00 66.81 89 THR A O 1
ATOM 733 N N . ASN A 1 90 ? -7.677 10.727 -1.554 1.00 70.38 90 ASN A N 1
ATOM 734 C CA . ASN A 1 90 ? -8.098 11.016 -0.185 1.00 70.38 90 ASN A CA 1
ATOM 735 C C . ASN A 1 90 ? -8.636 9.738 0.443 1.00 70.38 90 ASN A C 1
ATOM 737 O O . ASN A 1 90 ? -9.699 9.284 0.036 1.00 70.38 90 ASN A O 1
ATOM 741 N N . VAL A 1 91 ? -7.937 9.173 1.430 1.00 74.25 91 VAL A N 1
ATOM 742 C CA . VAL A 1 91 ? -8.417 8.029 2.225 1.00 74.25 91 VAL A CA 1
ATOM 743 C C . VAL A 1 91 ? -9.194 8.568 3.426 1.00 74.25 91 VAL A C 1
ATOM 745 O O . VAL A 1 91 ? -8.756 8.534 4.569 1.00 74.25 91 VAL A O 1
ATOM 748 N N . LEU A 1 92 ? -10.371 9.126 3.165 1.00 77.06 92 LEU A N 1
ATOM 749 C CA . LEU A 1 92 ? -11.227 9.668 4.218 1.00 77.06 92 LEU A CA 1
ATOM 750 C C . LEU A 1 92 ? -11.613 8.612 5.252 1.00 77.06 92 LEU A C 1
ATOM 752 O O . LEU A 1 92 ? -11.764 8.943 6.417 1.00 77.06 92 LEU A O 1
ATOM 756 N N . GLU A 1 93 ? -11.757 7.359 4.846 1.00 85.00 93 GLU A N 1
ATOM 757 C CA . GLU A 1 93 ? -12.144 6.277 5.737 1.00 85.00 93 GLU A CA 1
ATOM 758 C C . GLU A 1 93 ? -11.348 5.018 5.390 1.00 85.00 93 GLU A C 1
ATOM 760 O O . GLU A 1 93 ? -11.409 4.514 4.273 1.00 85.00 93 GLU A O 1
ATOM 765 N N . LEU A 1 94 ? -10.588 4.495 6.342 1.00 85.19 94 LEU A N 1
ATOM 766 C CA . LEU A 1 94 ? -9.910 3.213 6.241 1.00 85.19 94 LEU A CA 1
ATOM 767 C C . LEU A 1 94 ? -10.513 2.271 7.273 1.00 85.19 94 LEU A C 1
ATOM 769 O O . LEU A 1 94 ? -10.405 2.537 8.470 1.00 85.19 94 LEU A O 1
ATOM 773 N N . LYS A 1 95 ? -11.100 1.170 6.801 1.00 88.31 95 LYS A N 1
ATOM 774 C CA . LYS A 1 95 ? -11.610 0.090 7.646 1.00 88.31 95 LYS A CA 1
ATOM 775 C C . LYS A 1 95 ? -10.663 -1.088 7.590 1.00 88.31 95 LYS A C 1
ATOM 777 O O . LYS A 1 95 ? -10.356 -1.594 6.507 1.00 88.31 95 LYS A O 1
ATOM 782 N N . TYR A 1 96 ? -10.199 -1.528 8.745 1.00 86.38 96 TYR A N 1
ATOM 783 C CA . TYR A 1 96 ? -9.252 -2.624 8.855 1.00 86.38 96 TYR A CA 1
ATOM 784 C C . TYR A 1 96 ? -9.457 -3.382 10.160 1.00 86.38 96 TYR A C 1
ATOM 786 O O . TYR A 1 96 ? -10.101 -2.902 11.089 1.00 86.38 96 TYR A O 1
ATOM 794 N N . GLN A 1 97 ? -8.882 -4.573 10.216 1.00 83.31 97 GLN A N 1
ATOM 795 C CA . GLN A 1 97 ? -8.866 -5.421 11.401 1.00 83.31 97 GLN A CA 1
ATOM 796 C C . GLN A 1 97 ? -7.460 -5.983 11.597 1.00 83.31 97 GLN A C 1
ATOM 798 O O . GLN A 1 97 ? -6.713 -6.161 10.626 1.00 83.31 97 GLN A O 1
ATOM 803 N N . TYR A 1 98 ? -7.103 -6.292 12.836 1.00 78.25 98 TYR A N 1
ATOM 804 C CA . TYR A 1 98 ? -5.889 -7.050 13.105 1.00 78.25 98 TYR A CA 1
ATOM 805 C C . TYR A 1 98 ? -6.141 -8.544 12.896 1.00 78.25 98 TYR A C 1
ATOM 807 O O . TYR A 1 98 ? -7.246 -9.051 13.068 1.00 78.25 98 TYR A O 1
ATOM 815 N N . VAL A 1 99 ? -5.107 -9.257 12.465 1.00 75.00 99 VAL A N 1
ATOM 816 C CA . VAL A 1 99 ? -5.127 -10.707 12.296 1.00 75.00 99 VAL A CA 1
ATOM 817 C C . VAL A 1 99 ? -4.442 -11.319 13.510 1.00 75.00 99 VAL A C 1
ATOM 819 O O . VAL A 1 99 ? -3.297 -10.984 13.816 1.00 75.00 99 VAL A O 1
ATOM 822 N N . GLU A 1 100 ? -5.160 -12.210 14.187 1.00 58.41 100 GLU A N 1
ATOM 823 C CA . GLU A 1 100 ? -4.863 -12.847 15.477 1.00 58.41 100 GLU A CA 1
ATOM 824 C C . GLU A 1 100 ? -3.666 -13.828 15.409 1.00 58.41 100 GLU A C 1
ATOM 826 O O . GLU A 1 100 ? -3.778 -15.023 15.654 1.00 58.41 100 GLU A O 1
ATOM 831 N N . LEU A 1 101 ? -2.496 -13.336 14.994 1.00 54.53 101 LEU A N 1
ATOM 832 C CA . LEU A 1 101 ? -1.262 -14.119 14.835 1.00 54.53 101 LEU A CA 1
ATOM 833 C C . LEU A 1 101 ? -0.131 -13.662 15.767 1.00 54.53 101 LEU A C 1
ATOM 835 O O . LEU A 1 101 ? 0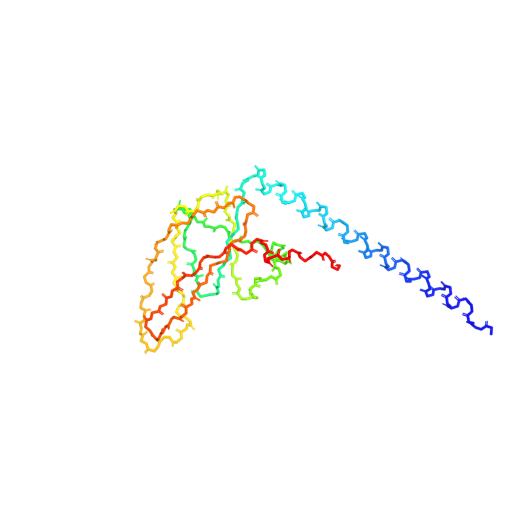.919 -14.305 15.808 1.00 54.53 101 LEU A O 1
ATOM 839 N N . HIS A 1 102 ? -0.319 -12.576 16.521 1.00 49.00 102 HIS A N 1
ATOM 840 C CA . HIS A 1 102 ? 0.572 -12.214 17.622 1.00 49.00 102 HIS A CA 1
ATOM 841 C C . HIS A 1 102 ? -0.025 -12.697 18.936 1.00 49.00 102 HIS A C 1
ATOM 843 O O . HIS A 1 102 ? -1.179 -12.412 19.245 1.00 49.00 102 HIS A O 1
ATOM 849 N N . ALA A 1 103 ? 0.768 -13.448 19.699 1.00 48.62 103 ALA A N 1
ATOM 850 C CA . ALA A 1 103 ? 0.414 -13.940 21.021 1.00 48.62 103 ALA A CA 1
ATOM 851 C C . ALA A 1 103 ? 0.355 -12.775 22.026 1.00 48.62 103 ALA A C 1
ATOM 853 O O . ALA A 1 103 ? 1.209 -12.646 22.901 1.00 48.62 103 ALA A O 1
ATOM 854 N N . LEU A 1 104 ? -0.652 -11.910 21.902 1.00 53.09 104 LEU A N 1
ATOM 855 C CA . LEU A 1 104 ? -1.073 -11.042 22.991 1.00 53.09 104 LEU A CA 1
ATOM 856 C C . LEU A 1 104 ? -1.551 -11.971 24.113 1.00 53.09 104 LEU A C 1
ATOM 858 O O . LEU A 1 104 ? -2.454 -12.784 23.926 1.00 53.09 104 LEU A O 1
ATOM 862 N N . LYS A 1 105 ? -0.902 -11.908 25.283 1.00 52.19 105 LYS A N 1
ATOM 863 C CA . LYS A 1 105 ? -1.164 -12.820 26.417 1.00 52.19 105 LYS A CA 1
ATOM 864 C C . LYS A 1 105 ? -2.587 -12.712 26.986 1.00 52.19 105 LYS A C 1
ATOM 866 O O . LYS A 1 105 ? -2.969 -13.523 27.827 1.00 52.19 105 LYS A O 1
ATOM 871 N N . LYS A 1 106 ? -3.370 -11.727 26.548 1.00 50.50 106 LYS A N 1
ATOM 872 C CA . LYS A 1 106 ? -4.806 -11.600 26.803 1.00 50.50 106 LYS A CA 1
ATOM 873 C C . LYS A 1 106 ? -5.517 -11.503 25.459 1.00 50.50 106 LYS A C 1
ATOM 875 O O . LYS A 1 106 ? -5.013 -10.829 24.568 1.00 50.50 106 LYS A O 1
ATOM 880 N N . SER A 1 107 ? -6.668 -12.164 25.330 1.00 48.22 107 SER A N 1
ATOM 881 C CA . SER A 1 107 ? -7.498 -12.136 24.124 1.00 48.22 107 SER A CA 1
ATOM 882 C C . SER A 1 107 ? -7.933 -10.701 23.824 1.00 48.22 107 SER A C 1
ATOM 884 O O . SER A 1 107 ? -8.919 -10.206 24.374 1.00 48.22 107 SER A O 1
ATOM 886 N N . VAL A 1 108 ? -7.169 -10.003 22.992 1.00 52.53 108 VAL A N 1
ATOM 887 C CA . VAL A 1 108 ? -7.606 -8.738 22.418 1.00 52.53 108 VAL A CA 1
ATOM 888 C C . VAL A 1 108 ? -8.473 -9.119 21.232 1.00 52.53 108 VAL A C 1
ATOM 890 O O . VAL A 1 108 ? -7.971 -9.499 20.178 1.00 52.53 108 VAL A O 1
ATOM 893 N N . GLN A 1 109 ? -9.786 -9.072 21.432 1.00 52.41 109 GLN A N 1
ATOM 894 C CA . GLN A 1 109 ? -10.729 -9.122 20.329 1.00 52.41 109 GLN A CA 1
ATOM 895 C C . GLN A 1 109 ? -10.487 -7.850 19.510 1.00 52.41 109 GLN A C 1
ATOM 897 O O . GLN A 1 109 ? -10.610 -6.741 20.030 1.00 52.41 109 GLN A O 1
ATOM 902 N N . THR A 1 110 ? -10.005 -8.001 18.279 1.00 60.25 110 THR A N 1
ATOM 903 C CA . THR A 1 110 ? -9.687 -6.848 17.430 1.00 60.25 110 THR A CA 1
ATOM 904 C C . THR A 1 110 ? -10.884 -6.572 16.539 1.00 60.25 110 THR A C 1
ATOM 906 O O . THR A 1 110 ? -11.039 -7.157 15.471 1.00 60.25 110 THR A O 1
ATOM 909 N N . ASP A 1 111 ? -11.777 -5.725 17.047 1.00 66.00 111 ASP A N 1
ATOM 910 C CA . ASP A 1 111 ? -12.944 -5.252 16.308 1.00 66.00 111 ASP A CA 1
ATOM 911 C C . ASP A 1 111 ? -12.532 -4.505 15.026 1.00 66.00 111 ASP A C 1
ATOM 913 O O . ASP A 1 111 ? -11.374 -4.112 14.848 1.00 66.00 111 ASP A O 1
ATOM 917 N N . GLU A 1 112 ? -13.490 -4.291 14.120 1.00 78.06 112 GLU A N 1
ATOM 918 C CA . GLU A 1 112 ? -13.305 -3.403 12.969 1.00 78.06 112 GLU A CA 1
ATOM 919 C C . GLU A 1 112 ? -12.928 -1.997 13.458 1.00 78.06 112 GLU A C 1
ATOM 921 O O . GLU A 1 112 ? -13.687 -1.343 14.175 1.00 78.06 112 GLU A O 1
ATOM 926 N N . ILE A 1 113 ? -11.761 -1.511 13.034 1.00 79.56 113 ILE A N 1
ATOM 927 C CA . ILE A 1 113 ? -11.294 -0.160 13.340 1.00 79.56 113 ILE A CA 1
ATOM 928 C C . ILE A 1 113 ? -11.483 0.710 12.104 1.00 79.56 113 ILE A C 1
ATOM 930 O O . ILE A 1 113 ? -11.095 0.342 10.994 1.00 79.56 113 ILE A O 1
ATOM 934 N N . THR A 1 114 ? -12.049 1.898 12.316 1.00 80.25 114 THR A N 1
ATOM 935 C CA . THR A 1 114 ? -12.191 2.936 11.291 1.00 80.25 114 THR A CA 1
ATOM 936 C C . THR A 1 114 ? -11.241 4.097 11.589 1.00 80.25 114 THR A C 1
ATOM 938 O O . THR A 1 114 ? -11.146 4.560 12.724 1.00 80.25 114 THR A O 1
ATOM 941 N N . SER A 1 115 ? -10.494 4.572 10.591 1.00 82.12 115 SER A N 1
ATOM 942 C CA . SER A 1 115 ? -9.547 5.690 10.735 1.00 82.12 115 SER A CA 1
ATOM 943 C C . SER A 1 115 ? -9.555 6.609 9.511 1.00 82.12 115 SER A C 1
ATOM 945 O O . SER A 1 115 ? -9.806 6.152 8.402 1.00 82.12 115 SER A O 1
ATOM 947 N N . ILE A 1 116 ? -9.266 7.899 9.703 1.00 81.44 116 ILE A N 1
ATOM 948 C CA . ILE A 1 116 ? -9.299 8.929 8.648 1.00 81.44 116 ILE A CA 1
ATOM 949 C C . ILE A 1 116 ? -7.867 9.337 8.280 1.00 81.44 116 ILE A C 1
ATOM 951 O O . ILE A 1 116 ? -7.110 9.756 9.157 1.00 81.44 116 ILE A O 1
ATOM 955 N N . TYR A 1 117 ? -7.497 9.261 6.995 1.00 82.44 117 TYR A N 1
ATOM 956 C CA . TYR A 1 117 ? -6.157 9.600 6.500 1.00 82.44 117 TYR A CA 1
ATOM 957 C C . TYR A 1 117 ? -6.174 10.437 5.213 1.00 82.44 117 TYR A C 1
ATOM 959 O O . TYR A 1 117 ? -6.639 10.026 4.153 1.00 82.44 117 TYR A O 1
ATOM 967 N N . THR A 1 118 ? -5.527 11.595 5.226 1.00 82.31 118 THR A N 1
ATOM 968 C CA . THR A 1 118 ? -5.292 12.332 3.976 1.00 82.31 118 THR A CA 1
ATOM 969 C C . THR A 1 118 ? -4.021 11.820 3.307 1.00 82.31 118 THR A C 1
ATOM 971 O O . THR A 1 118 ? -2.953 11.820 3.922 1.00 82.31 118 THR A O 1
ATOM 974 N N . VAL A 1 119 ? -4.125 11.404 2.044 1.00 82.75 119 VAL A N 1
ATOM 975 C CA . VAL A 1 119 ? -2.993 10.907 1.252 1.00 82.75 119 VAL A CA 1
ATOM 976 C C . VAL A 1 119 ? -2.740 11.800 0.040 1.00 82.75 119 VAL A C 1
ATOM 978 O O . VAL A 1 119 ? -3.435 12.790 -0.181 1.00 82.75 119 VAL A O 1
ATOM 981 N N . LYS A 1 120 ? -1.678 11.517 -0.710 1.00 82.88 120 LYS A N 1
ATOM 982 C CA . LYS A 1 120 ? -1.326 12.238 -1.933 1.00 82.88 120 LYS A CA 1
ATOM 983 C C . LYS A 1 120 ? -1.288 11.260 -3.110 1.00 82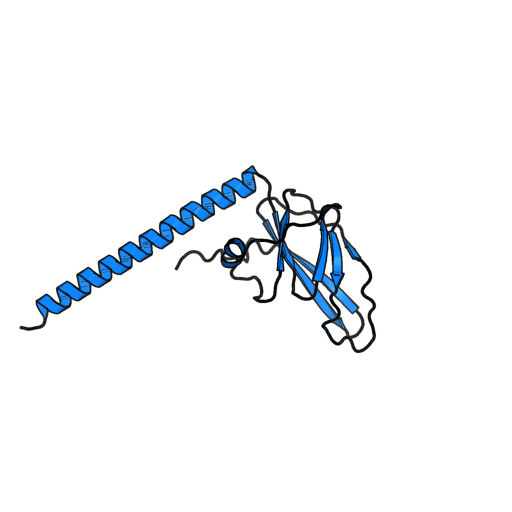.88 120 LYS A C 1
ATOM 985 O O . LYS A 1 120 ? -0.822 10.136 -2.927 1.00 82.88 120 LYS A O 1
ATOM 990 N N . PRO A 1 121 ? -1.749 11.663 -4.310 1.00 79.00 121 PRO A N 1
ATOM 991 C CA . PRO A 1 121 ? -1.559 10.852 -5.515 1.00 79.00 121 PRO A CA 1
ATOM 992 C C . PRO A 1 121 ? -0.074 10.570 -5.729 1.00 79.00 121 PRO A C 1
ATOM 994 O O . PRO A 1 121 ? 0.754 11.433 -5.450 1.00 79.00 121 PRO A O 1
ATOM 997 N N . GLY A 1 122 ? 0.264 9.381 -6.222 1.00 74.69 122 GLY A N 1
ATOM 998 C CA . GLY A 1 122 ? 1.649 8.993 -6.497 1.00 74.69 122 GLY A CA 1
ATOM 999 C C . GLY A 1 122 ? 2.487 8.638 -5.274 1.00 74.69 122 GLY A C 1
ATOM 1000 O O . GLY A 1 122 ? 3.647 8.256 -5.426 1.00 74.69 122 GLY A O 1
ATOM 1001 N N . HIS A 1 123 ? 1.921 8.721 -4.070 1.00 82.12 123 HIS A N 1
ATOM 1002 C CA . HIS A 1 123 ? 2.626 8.371 -2.846 1.00 82.12 123 HIS A CA 1
ATOM 1003 C C . HIS A 1 123 ? 2.392 6.910 -2.446 1.00 82.12 123 HIS A C 1
ATOM 1005 O O . HIS A 1 123 ? 1.417 6.257 -2.829 1.00 82.12 123 HIS A O 1
ATOM 1011 N N . VAL A 1 124 ? 3.334 6.402 -1.658 1.00 82.19 124 VAL A N 1
ATOM 1012 C CA . VAL A 1 124 ? 3.329 5.050 -1.110 1.00 82.19 124 VAL A CA 1
ATOM 1013 C C . VAL A 1 124 ? 3.246 5.154 0.398 1.00 82.19 124 VAL A C 1
ATOM 1015 O O . VAL A 1 124 ? 4.127 5.727 1.043 1.00 82.19 124 VAL A O 1
ATOM 1018 N N . TYR A 1 125 ? 2.208 4.557 0.965 1.00 87.00 125 TYR A N 1
ATOM 1019 C CA . TYR A 1 125 ? 1.991 4.533 2.401 1.00 87.00 125 TYR A CA 1
ATOM 1020 C C . TYR A 1 125 ? 2.181 3.127 2.946 1.00 87.00 125 TYR A C 1
ATOM 1022 O O . TYR A 1 125 ? 1.821 2.144 2.301 1.00 87.00 125 TYR A O 1
ATOM 1030 N N . TYR A 1 126 ? 2.745 3.038 4.144 1.00 87.69 126 TYR A N 1
ATOM 1031 C CA . TYR A 1 126 ? 2.881 1.802 4.895 1.00 87.69 126 TYR A CA 1
ATOM 1032 C C . TYR A 1 126 ? 2.086 1.901 6.193 1.00 87.69 126 TYR A C 1
ATOM 1034 O O . TYR A 1 126 ? 2.291 2.825 6.987 1.00 87.69 126 TYR A O 1
ATOM 1042 N N . ILE A 1 127 ? 1.183 0.948 6.392 1.00 86.88 127 ILE A N 1
ATOM 1043 C CA . ILE A 1 127 ? 0.388 0.775 7.598 1.00 86.88 127 ILE A CA 1
ATOM 1044 C C . ILE A 1 127 ? 0.905 -0.427 8.382 1.00 86.88 127 ILE A C 1
ATOM 1046 O O . ILE A 1 127 ? 1.077 -1.527 7.851 1.00 86.88 127 ILE A O 1
ATOM 1050 N N . TYR A 1 128 ? 1.185 -0.210 9.660 1.00 84.38 128 TYR A N 1
ATOM 1051 C CA . TYR A 1 128 ? 1.669 -1.255 10.549 1.00 84.38 128 TYR A CA 1
ATOM 1052 C C . TYR A 1 128 ? 1.140 -1.050 11.962 1.00 84.38 128 TYR A C 1
ATOM 1054 O O . TYR A 1 128 ? 0.936 0.075 12.414 1.00 84.38 128 TYR A O 1
ATOM 1062 N N . GLY A 1 129 ? 0.911 -2.164 12.651 1.00 77.19 129 GLY A N 1
ATOM 1063 C CA . GLY A 1 129 ? 0.737 -2.175 14.098 1.00 77.19 129 GLY A CA 1
ATOM 1064 C C . GLY A 1 129 ? 2.085 -2.118 14.804 1.00 77.19 129 GLY A C 1
ATOM 1065 O O . GLY A 1 129 ? 3.040 -2.757 14.365 1.00 77.19 129 GLY A O 1
ATOM 1066 N N . GLU A 1 130 ? 2.132 -1.350 15.879 1.00 75.75 130 GLU A N 1
ATOM 1067 C CA . GLU A 1 130 ? 3.231 -1.242 16.826 1.00 75.75 130 GLU A CA 1
ATOM 1068 C C . GLU A 1 130 ? 2.675 -1.513 18.227 1.00 75.75 130 GLU A C 1
ATOM 1070 O O . GLU A 1 130 ? 1.801 -0.780 18.711 1.00 75.75 130 GLU A O 1
ATOM 1075 N N . ASP A 1 131 ? 3.180 -2.568 18.863 1.00 72.12 131 ASP A N 1
ATOM 1076 C CA . ASP A 1 131 ? 2.833 -2.929 20.234 1.00 72.12 131 ASP A CA 1
ATOM 1077 C C . ASP A 1 131 ? 3.451 -1.908 21.188 1.00 72.12 131 ASP A C 1
ATOM 1079 O O . ASP A 1 131 ? 4.671 -1.744 21.239 1.00 72.12 131 ASP A O 1
ATOM 1083 N N . LYS A 1 132 ? 2.616 -1.205 21.956 1.00 69.25 132 LYS A N 1
ATOM 1084 C CA . LYS A 1 132 ? 3.108 -0.306 23.007 1.00 69.25 132 LYS A CA 1
ATOM 1085 C C . LYS A 1 132 ? 3.335 -1.048 24.319 1.00 69.25 132 LYS A C 1
ATOM 1087 O O . LYS A 1 132 ? 4.228 -0.682 25.078 1.00 69.25 132 LYS A O 1
ATOM 1092 N N . ASN A 1 133 ? 2.501 -2.045 24.608 1.00 68.25 133 ASN A N 1
ATOM 1093 C CA . ASN A 1 133 ? 2.592 -2.933 25.767 1.00 68.25 133 ASN A CA 1
ATOM 1094 C C . ASN A 1 133 ? 1.701 -4.174 25.549 1.00 68.25 133 ASN A C 1
ATOM 1096 O O . ASN A 1 133 ? 0.993 -4.258 24.549 1.00 68.25 133 ASN A O 1
ATOM 1100 N N . ASP A 1 134 ? 1.694 -5.105 26.510 1.00 62.78 134 ASP A N 1
ATOM 1101 C CA . ASP A 1 134 ? 0.935 -6.372 26.471 1.00 62.78 134 ASP A CA 1
ATOM 1102 C C . ASP A 1 134 ? -0.595 -6.220 26.275 1.00 62.78 134 ASP A C 1
ATOM 1104 O O . ASP A 1 134 ? -1.301 -7.220 26.128 1.00 62.78 134 ASP A O 1
ATOM 1108 N N . SER A 1 135 ? -1.124 -4.994 26.319 1.00 60.47 135 SER A N 1
ATOM 1109 C CA . SER A 1 135 ? -2.557 -4.674 26.280 1.00 60.47 135 SER A CA 1
ATOM 1110 C C . SER A 1 135 ? -2.942 -3.567 25.295 1.00 60.47 135 SER A C 1
ATOM 1112 O O . SER A 1 135 ? -4.126 -3.387 25.025 1.00 60.47 135 SER A O 1
ATOM 1114 N N . GLU A 1 136 ? -1.979 -2.810 24.775 1.00 63.16 136 GLU A N 1
ATOM 1115 C CA . GLU A 1 136 ? -2.208 -1.638 23.938 1.00 63.16 136 GLU A CA 1
ATOM 1116 C C . GLU A 1 136 ? -1.401 -1.779 22.655 1.00 63.16 136 GLU A C 1
ATOM 1118 O O . GLU A 1 136 ? -0.166 -1.821 22.651 1.00 63.16 136 GLU A O 1
ATOM 1123 N N . LEU A 1 137 ? -2.132 -1.799 21.551 1.00 68.19 137 LEU A N 1
ATOM 1124 C CA . LEU A 1 137 ? -1.584 -1.881 20.217 1.00 68.19 137 LEU A CA 1
ATOM 1125 C C . LEU A 1 137 ? -1.931 -0.585 19.489 1.00 68.19 137 LEU A C 1
ATOM 1127 O O . LEU A 1 137 ? -3.072 -0.126 19.516 1.00 68.19 137 LEU A O 1
ATOM 1131 N N . SER A 1 138 ? -0.929 0.045 18.881 1.00 72.50 138 SER A N 1
ATOM 1132 C CA . SER A 1 138 ? -1.102 1.312 18.177 1.00 72.50 138 SER A CA 1
ATOM 1133 C C . SER A 1 138 ? -0.850 1.149 16.692 1.00 72.50 138 SER A C 1
ATOM 1135 O O . SER A 1 138 ? 0.107 0.502 16.278 1.00 72.50 138 SER A O 1
ATOM 1137 N N . LEU A 1 139 ? -1.702 1.754 15.874 1.00 75.44 139 LEU A N 1
ATOM 1138 C CA . LEU A 1 139 ? -1.520 1.735 14.436 1.00 75.44 139 LEU A CA 1
ATOM 1139 C C . LEU A 1 139 ? -0.755 2.974 13.973 1.00 75.44 139 LEU A C 1
ATOM 1141 O O . LEU A 1 139 ? -1.065 4.110 14.341 1.00 75.44 139 LEU A O 1
ATOM 1145 N N . LYS A 1 140 ? 0.247 2.745 13.130 1.00 83.56 140 LYS A N 1
ATOM 1146 C CA . LYS A 1 140 ? 1.041 3.779 12.484 1.00 83.56 140 LYS A CA 1
ATOM 1147 C C . LYS A 1 140 ? 0.764 3.779 10.991 1.00 83.56 140 LYS A C 1
ATOM 1149 O O . LYS A 1 140 ? 0.773 2.740 10.334 1.00 83.56 140 LYS A O 1
ATOM 1154 N N . PHE A 1 141 ? 0.569 4.980 10.462 1.00 85.69 141 PHE A N 1
ATOM 1155 C CA . PHE A 1 141 ? 0.423 5.248 9.040 1.00 85.69 141 PHE A CA 1
ATOM 1156 C C . PHE A 1 141 ? 1.577 6.145 8.602 1.00 85.69 141 PHE A C 1
ATOM 1158 O O . PHE A 1 141 ? 1.729 7.256 9.114 1.00 85.69 141 PHE A O 1
ATOM 1165 N N . LYS A 1 142 ? 2.432 5.650 7.706 1.00 87.06 142 LYS A N 1
ATOM 1166 C CA . LYS A 1 142 ? 3.667 6.337 7.322 1.00 87.06 142 LYS A CA 1
ATOM 1167 C C . LYS A 1 142 ? 3.761 6.492 5.812 1.00 87.06 142 LYS A C 1
ATOM 1169 O O . LYS A 1 142 ? 3.695 5.509 5.086 1.00 87.06 142 LYS A O 1
ATOM 1174 N N . ASP A 1 143 ? 3.988 7.719 5.354 1.00 87.25 143 ASP A N 1
ATOM 1175 C CA . ASP A 1 143 ? 4.415 7.983 3.979 1.00 87.25 143 ASP A CA 1
ATOM 1176 C C . ASP A 1 143 ? 5.863 7.503 3.806 1.00 87.25 143 ASP A C 1
ATOM 1178 O O . ASP A 1 143 ? 6.795 8.054 4.400 1.00 87.25 143 ASP A O 1
ATOM 1182 N N . ILE A 1 144 ? 6.049 6.455 3.008 1.00 81.06 144 ILE A N 1
ATOM 1183 C CA . ILE A 1 144 ? 7.357 5.873 2.709 1.00 81.06 144 ILE A CA 1
ATOM 1184 C C . ILE A 1 144 ? 7.830 6.228 1.300 1.00 81.06 144 ILE A C 1
ATOM 1186 O O . ILE A 1 144 ? 8.805 5.644 0.839 1.00 81.06 144 ILE A O 1
ATOM 1190 N N . THR A 1 145 ? 7.216 7.198 0.619 1.00 77.44 145 THR A N 1
ATOM 1191 C CA . THR A 1 145 ? 7.541 7.570 -0.774 1.00 77.44 145 THR A CA 1
ATOM 1192 C C . THR A 1 145 ? 9.009 7.970 -0.949 1.00 77.44 145 THR A C 1
ATOM 1194 O O . THR A 1 145 ? 9.667 7.566 -1.899 1.00 77.44 145 THR A O 1
ATOM 1197 N N . LYS A 1 146 ? 9.578 8.725 0.003 1.00 70.50 146 LYS A N 1
ATOM 1198 C CA . LYS A 1 146 ? 11.012 9.099 -0.016 1.00 70.50 146 LYS A CA 1
ATOM 1199 C C . LYS A 1 146 ? 11.938 7.948 0.367 1.00 70.50 146 LYS A C 1
ATOM 1201 O O . LYS A 1 146 ? 13.126 7.943 0.051 1.00 70.50 146 LYS A O 1
ATOM 1206 N N . GLU A 1 147 ? 11.407 7.020 1.149 1.00 63.34 147 GLU A N 1
ATOM 1207 C CA . GLU A 1 147 ? 12.152 5.938 1.764 1.00 63.34 147 GLU A CA 1
ATOM 1208 C C . GLU A 1 147 ? 12.216 4.723 0.852 1.00 63.34 147 GLU A C 1
ATOM 1210 O O . GLU A 1 147 ? 13.245 4.055 0.815 1.00 63.34 147 GLU A O 1
ATOM 1215 N N . THR A 1 148 ? 11.180 4.500 0.055 1.00 56.19 148 THR A N 1
ATOM 1216 C CA . THR A 1 148 ? 11.246 3.690 -1.147 1.00 56.19 148 THR A CA 1
ATOM 1217 C C . THR A 1 148 ? 12.225 4.366 -2.093 1.00 56.19 148 THR A C 1
ATOM 1219 O O . THR A 1 148 ? 11.887 5.124 -2.993 1.00 56.19 148 THR A O 1
ATOM 1222 N N . LYS A 1 149 ? 13.511 4.057 -1.896 1.00 50.44 149 LYS A N 1
ATOM 1223 C CA . LYS A 1 149 ? 14.443 4.026 -3.005 1.00 50.44 149 LYS A CA 1
ATOM 1224 C C . LYS A 1 149 ? 13.834 2.998 -3.940 1.00 50.44 149 LYS A C 1
ATOM 1226 O O . LYS A 1 149 ? 14.087 1.806 -3.781 1.00 50.44 149 LYS A O 1
ATOM 1231 N N . ILE A 1 150 ? 13.003 3.437 -4.883 1.00 50.91 150 ILE A N 1
ATOM 1232 C CA . ILE A 1 150 ? 12.791 2.660 -6.097 1.00 50.91 150 ILE A CA 1
ATOM 1233 C C . ILE A 1 150 ? 14.191 2.245 -6.493 1.00 50.91 150 ILE A C 1
ATOM 1235 O O . ILE A 1 150 ? 15.066 3.117 -6.482 1.00 50.91 150 ILE A O 1
ATOM 1239 N N . LYS A 1 151 ? 14.435 0.935 -6.609 1.00 44.72 151 LYS A N 1
ATOM 1240 C CA . LYS A 1 151 ? 15.772 0.351 -6.766 1.00 44.72 151 LYS A CA 1
ATOM 1241 C C . LYS A 1 151 ? 16.416 1.061 -7.962 1.00 44.72 151 LYS A C 1
ATOM 1243 O O . LYS A 1 151 ? 16.202 0.686 -9.112 1.00 44.72 151 LYS A O 1
ATOM 1248 N N . LYS A 1 152 ? 17.098 2.183 -7.696 1.00 36.56 152 LYS A N 1
ATOM 1249 C CA . LYS A 1 152 ? 17.658 3.086 -8.696 1.00 36.56 152 LYS A CA 1
ATOM 1250 C C . LYS A 1 152 ? 18.761 2.247 -9.258 1.00 36.56 152 LYS A C 1
ATOM 1252 O O . LYS A 1 152 ? 19.727 2.045 -8.539 1.00 36.56 152 LYS A O 1
ATOM 1257 N N . GLY A 1 153 ? 18.522 1.730 -10.461 1.00 37.81 153 GLY A N 1
ATOM 1258 C CA . GLY A 1 153 ? 19.179 0.532 -10.957 1.00 37.81 153 GLY A CA 1
ATOM 1259 C C . GLY A 1 153 ? 20.581 0.299 -10.411 1.00 37.81 153 GLY A C 1
ATOM 1260 O O . GLY A 1 153 ? 21.437 1.187 -10.461 1.00 37.81 153 GLY A O 1
ATOM 1261 N N . GLU A 1 154 ? 20.803 -0.918 -9.956 1.00 33.41 154 GLU A N 1
ATOM 1262 C CA . GLU A 1 154 ? 21.851 -1.701 -10.586 1.00 33.41 154 GLU A CA 1
ATOM 1263 C C . GLU A 1 154 ? 21.294 -2.129 -11.946 1.00 33.41 154 GLU A C 1
ATOM 1265 O O . GLU A 1 154 ? 20.233 -2.785 -11.980 1.00 33.41 154 GLU A O 1
#